Protein AF-A0A6C2UJB1-F1 (afdb_monomer_lite)

Foldseek 3Di:
DDDDDDPDPALVVVVVVCPPDAEEAEDQPDPSVVVNLPPPVNVVVVVRYDYHYDPVNVVVPPDDDPPPDDDPDDD

Structure (mmCIF, N/CA/C/O backbone):
data_AF-A0A6C2UJB1-F1
#
_entry.id   AF-A0A6C2UJB1-F1
#
loop_
_atom_site.group_PDB
_atom_site.id
_atom_site.type_symbol
_atom_site.label_atom_id
_atom_site.label_alt_id
_atom_site.label_comp_id
_atom_site.label_asym_id
_atom_site.label_entity_id
_atom_site.label_seq_id
_atom_site.pdbx_PDB_ins_code
_atom_site.Cartn_x
_atom_site.Cartn_y
_atom_site.Cartn_z
_atom_site.occupancy
_atom_site.B_iso_or_equiv
_atom_site.auth_seq_id
_atom_site.auth_comp_id
_atom_site.auth_asym_id
_atom_site.auth_atom_id
_atom_site.pdbx_PDB_model_num
ATOM 1 N N . MET A 1 1 ? -14.277 3.926 -14.977 1.00 53.16 1 MET A N 1
ATOM 2 C CA . MET A 1 1 ? -12.922 4.347 -14.567 1.00 53.16 1 MET A CA 1
ATOM 3 C C . MET A 1 1 ? -13.101 5.446 -13.540 1.00 53.16 1 MET A C 1
ATOM 5 O O . MET A 1 1 ? -13.530 6.528 -13.911 1.00 53.16 1 MET A O 1
ATOM 9 N N . LEU A 1 2 ? -12.907 5.113 -12.265 1.00 74.38 2 LEU A N 1
ATOM 10 C CA . LEU A 1 2 ? -12.938 6.069 -11.161 1.00 74.38 2 LEU A CA 1
ATOM 11 C C . LEU A 1 2 ? -11.491 6.485 -10.886 1.00 74.38 2 LEU A C 1
ATOM 13 O O . LEU A 1 2 ? -10.616 5.624 -10.817 1.00 74.38 2 LEU A O 1
ATOM 17 N N . PHE A 1 3 ? -11.240 7.787 -10.805 1.00 81.44 3 PHE A N 1
ATOM 18 C CA . PHE A 1 3 ? -9.929 8.343 -10.492 1.00 81.44 3 PHE A CA 1
ATOM 19 C C . PHE A 1 3 ? -10.095 9.308 -9.327 1.00 81.44 3 PHE A C 1
ATOM 21 O O . PHE A 1 3 ? -10.715 10.359 -9.472 1.00 81.44 3 PHE A O 1
ATOM 28 N N . GLU A 1 4 ? -9.560 8.920 -8.177 1.00 88.06 4 GLU A N 1
ATOM 29 C CA . GLU A 1 4 ? -9.480 9.759 -6.989 1.00 88.06 4 GLU A CA 1
ATOM 30 C C . GLU A 1 4 ? -8.047 10.279 -6.860 1.00 88.06 4 GLU A C 1
ATOM 32 O O . GLU A 1 4 ? -7.082 9.529 -7.031 1.00 88.06 4 GL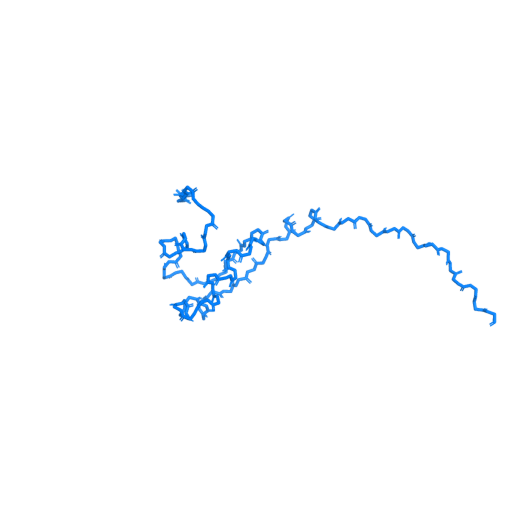U A O 1
ATOM 37 N N . TRP A 1 5 ? -7.904 11.579 -6.608 1.00 91.69 5 TRP A N 1
ATOM 38 C CA . TRP A 1 5 ? -6.613 12.257 -6.561 1.00 91.69 5 TRP A CA 1
ATOM 39 C C . TRP A 1 5 ? -6.381 12.906 -5.204 1.00 91.69 5 TRP A C 1
ATOM 41 O O . TRP A 1 5 ? -7.280 13.517 -4.632 1.00 91.69 5 TRP A O 1
ATOM 51 N N . HIS A 1 6 ? -5.133 12.836 -4.747 1.00 91.19 6 HIS A N 1
ATOM 52 C CA . HIS A 1 6 ? -4.659 13.458 -3.519 1.00 91.19 6 HIS A CA 1
ATOM 53 C C . HIS A 1 6 ? -3.404 14.288 -3.814 1.00 91.19 6 HIS A C 1
ATOM 55 O O . HIS A 1 6 ? -2.534 13.862 -4.575 1.00 91.19 6 HIS A O 1
ATOM 61 N N . ALA A 1 7 ? -3.262 15.450 -3.167 1.00 94.50 7 ALA A N 1
ATOM 62 C CA . ALA A 1 7 ? -2.067 16.301 -3.280 1.00 94.50 7 ALA A CA 1
ATOM 63 C C . ALA A 1 7 ? -0.822 15.713 -2.580 1.00 94.50 7 ALA A C 1
ATOM 65 O O . ALA A 1 7 ? 0.273 16.267 -2.667 1.00 94.50 7 ALA A O 1
ATOM 66 N N . SER A 1 8 ? -0.994 14.596 -1.874 1.00 92.88 8 SER A N 1
ATOM 67 C CA . SER A 1 8 ? 0.031 13.888 -1.117 1.00 92.88 8 SER A CA 1
ATOM 68 C C . SER A 1 8 ? 0.151 12.441 -1.595 1.00 92.88 8 SER A C 1
ATOM 70 O O . SER A 1 8 ? -0.741 11.900 -2.242 1.00 92.88 8 SER A O 1
ATOM 72 N N . ARG A 1 9 ? 1.276 11.810 -1.251 1.00 91.69 9 ARG A N 1
ATOM 73 C CA . ARG A 1 9 ? 1.514 10.367 -1.420 1.00 91.69 9 ARG A CA 1
ATOM 74 C C . ARG A 1 9 ? 1.582 9.639 -0.073 1.00 91.69 9 ARG A C 1
ATOM 76 O O . ARG A 1 9 ? 2.149 8.558 0.021 1.00 91.69 9 ARG A O 1
ATOM 83 N N . ALA A 1 10 ? 1.092 10.257 0.995 1.00 94.81 10 ALA A N 1
ATOM 84 C CA . ALA A 1 10 ? 1.099 9.646 2.317 1.00 94.81 10 ALA A CA 1
ATOM 85 C C . ALA A 1 10 ? 0.195 8.404 2.365 1.00 94.81 10 ALA A C 1
ATOM 87 O O . ALA A 1 10 ? -0.790 8.313 1.637 1.00 94.81 10 ALA A O 1
ATOM 88 N N . ALA A 1 11 ? 0.507 7.477 3.273 1.00 95.44 11 ALA A N 1
ATOM 89 C CA . ALA A 1 11 ? -0.314 6.291 3.525 1.00 95.44 11 ALA A CA 1
ATOM 90 C C . ALA A 1 11 ? -1.768 6.646 3.895 1.00 95.44 11 ALA A C 1
ATOM 92 O 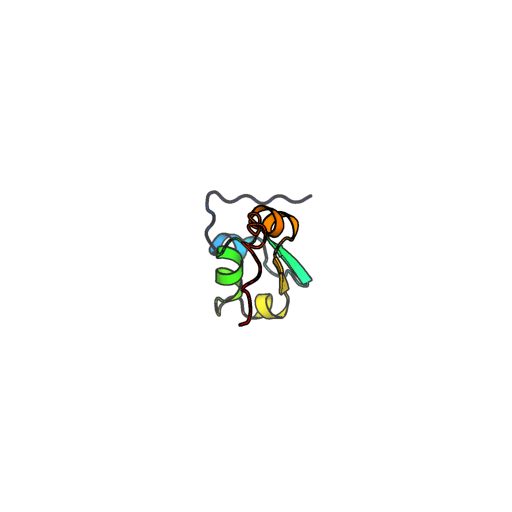O . ALA A 1 11 ? -2.688 5.956 3.485 1.00 95.44 11 ALA A O 1
ATOM 93 N N . THR A 1 12 ? -1.986 7.768 4.585 1.00 95.06 12 THR A N 1
ATOM 94 C CA . THR A 1 12 ? -3.317 8.249 4.997 1.00 95.06 12 THR A CA 1
ATOM 95 C C . THR A 1 12 ? -4.245 8.591 3.829 1.00 95.06 12 THR A C 1
ATOM 97 O O . THR A 1 12 ? -5.448 8.698 4.014 1.00 95.06 12 THR A O 1
ATOM 100 N N . CYS A 1 13 ? -3.723 8.776 2.611 1.00 94.69 13 CYS A N 1
ATOM 101 C CA . CYS A 1 13 ? -4.568 8.981 1.431 1.00 94.69 13 CYS A CA 1
ATOM 102 C C . CYS A 1 13 ? -5.411 7.740 1.094 1.00 94.69 13 CYS A C 1
ATOM 104 O O . CYS A 1 13 ? -6.403 7.853 0.382 1.00 94.69 13 CYS A O 1
ATOM 106 N N . PHE A 1 14 ? -5.025 6.560 1.586 1.00 93.81 14 PHE A N 1
ATOM 107 C CA . PHE A 1 14 ? -5.756 5.323 1.329 1.00 93.81 14 PHE A CA 1
ATOM 108 C C . PHE A 1 14 ? -6.968 5.132 2.250 1.00 93.81 14 PHE A C 1
ATOM 110 O O . PHE A 1 14 ? -7.854 4.362 1.890 1.00 93.81 14 PHE A O 1
ATOM 117 N N . ASP A 1 15 ? -7.063 5.889 3.351 1.00 94.06 15 ASP A N 1
ATOM 118 C CA . ASP A 1 15 ? -8.190 5.837 4.297 1.00 94.06 15 ASP A CA 1
ATOM 119 C C . ASP A 1 15 ? -9.529 6.176 3.624 1.00 94.06 15 ASP A C 1
ATOM 121 O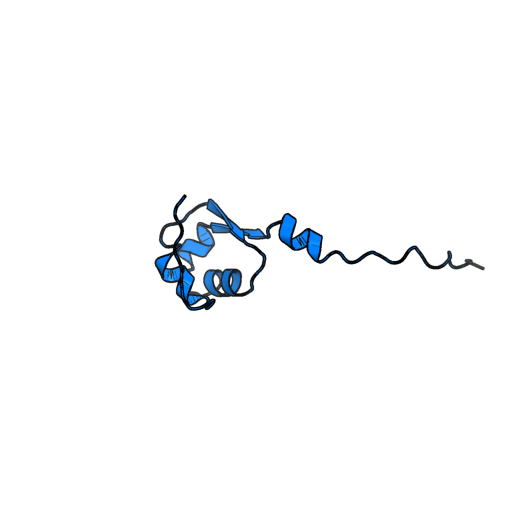 O . ASP A 1 15 ? -10.562 5.617 3.97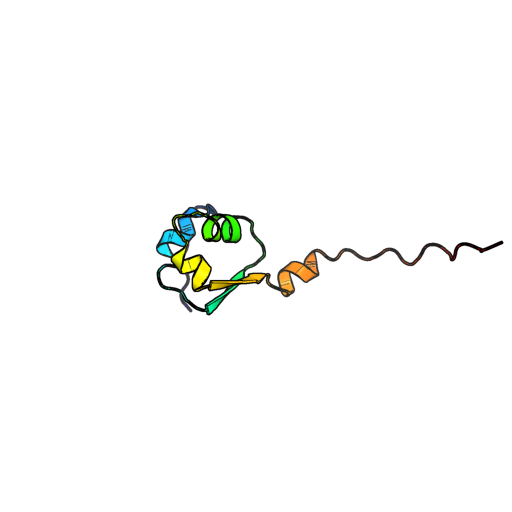9 1.00 94.06 15 ASP A O 1
ATOM 125 N N . SER A 1 16 ? -9.521 7.081 2.637 1.00 91.75 16 SER A N 1
ATOM 126 C CA . SER A 1 16 ? -10.714 7.423 1.849 1.00 91.75 16 SER A CA 1
ATOM 127 C C . SER A 1 16 ? -10.881 6.569 0.594 1.00 91.75 16 SER A C 1
ATOM 129 O O . SER A 1 16 ? -12.000 6.403 0.121 1.00 91.75 16 SER A O 1
ATOM 131 N N . MET A 1 17 ? -9.780 6.040 0.055 1.00 91.88 17 MET A N 1
ATOM 132 C CA . MET A 1 17 ? -9.752 5.397 -1.261 1.00 91.88 17 MET A CA 1
ATOM 133 C C . MET A 1 17 ? -10.067 3.896 -1.214 1.00 91.88 17 MET A C 1
ATOM 135 O O . MET A 1 17 ? -10.650 3.366 -2.158 1.00 91.88 17 MET A O 1
ATOM 139 N N . LEU A 1 18 ? -9.641 3.197 -0.156 1.00 92.88 18 LEU A N 1
ATOM 140 C CA . LEU A 1 18 ? -9.784 1.743 -0.020 1.00 92.88 18 LEU A CA 1
ATOM 141 C C . LEU A 1 18 ? -10.755 1.242 1.075 1.00 92.88 18 LEU A C 1
ATOM 143 O O . LEU A 1 18 ? -10.707 0.035 1.337 1.00 92.88 18 LEU A O 1
ATOM 147 N N . PRO A 1 19 ? -11.628 2.059 1.711 1.00 88.31 19 PRO A N 1
ATOM 148 C CA . PRO A 1 19 ? -12.563 1.515 2.688 1.00 88.31 19 PRO A CA 1
ATOM 149 C C . PRO A 1 19 ? -13.468 0.475 2.016 1.00 88.31 19 PRO A C 1
ATOM 151 O O . PRO A 1 19 ? -13.867 0.628 0.860 1.00 88.31 19 PRO A O 1
ATOM 154 N N . ASP A 1 20 ? -13.736 -0.613 2.739 1.00 91.31 20 ASP A N 1
ATOM 155 C CA . ASP A 1 20 ? -14.582 -1.739 2.318 1.00 91.31 20 ASP A CA 1
ATOM 156 C C . ASP A 1 20 ? -14.108 -2.517 1.073 1.00 91.31 20 ASP A C 1
ATOM 158 O O . ASP A 1 20 ? -14.799 -3.423 0.595 1.00 91.31 20 ASP A O 1
ATOM 162 N N . TYR A 1 21 ? -12.922 -2.217 0.531 1.00 94.50 21 TYR A N 1
ATOM 163 C CA . TYR A 1 21 ? -12.378 -2.977 -0.589 1.00 94.50 21 TYR A CA 1
ATOM 164 C C . TYR A 1 21 ? -11.890 -4.360 -0.132 1.00 94.50 21 TYR A C 1
ATOM 166 O O . TYR A 1 21 ? -11.038 -4.485 0.745 1.00 94.50 21 TYR A O 1
ATOM 174 N N . ALA A 1 22 ? -12.371 -5.409 -0.802 1.00 96.75 22 ALA A N 1
ATOM 175 C CA . ALA A 1 22 ? -11.929 -6.786 -0.608 1.00 96.75 22 ALA A CA 1
ATOM 176 C C . ALA A 1 22 ? -11.512 -7.404 -1.947 1.00 96.75 22 ALA A C 1
ATOM 178 O O . ALA A 1 22 ? -12.242 -7.321 -2.938 1.00 96.75 22 ALA A O 1
ATOM 179 N N . GLY A 1 23 ? -10.344 -8.048 -1.984 1.00 96.69 23 GLY A N 1
ATOM 180 C CA . GLY A 1 23 ? -9.826 -8.701 -3.187 1.00 96.69 23 GLY A CA 1
ATOM 181 C C . GLY A 1 23 ? -8.372 -8.365 -3.512 1.00 96.69 23 GLY A C 1
ATOM 182 O O . GLY A 1 23 ? -7.556 -8.109 -2.630 1.00 96.69 23 GLY A O 1
ATOM 183 N N . LEU A 1 24 ? -8.024 -8.432 -4.800 1.00 97.00 24 LEU A N 1
ATOM 184 C CA . LEU A 1 24 ? -6.650 -8.282 -5.284 1.00 97.00 24 LEU A CA 1
ATOM 185 C C . LEU A 1 24 ? -6.293 -6.810 -5.535 1.00 97.00 24 LEU A C 1
ATOM 187 O O . LEU A 1 24 ? -6.641 -6.246 -6.574 1.00 97.00 24 LEU A O 1
ATOM 191 N N . LEU A 1 25 ? -5.495 -6.224 -4.644 1.00 96.06 25 LEU A N 1
ATOM 192 C CA . LEU A 1 25 ? -4.936 -4.886 -4.822 1.00 96.06 25 LEU A CA 1
ATOM 193 C C . LEU A 1 25 ? -3.559 -4.973 -5.492 1.00 96.06 25 LEU A C 1
ATOM 195 O O . LEU A 1 25 ? -2.572 -5.320 -4.845 1.00 96.06 25 LEU A O 1
ATOM 199 N N . GLN A 1 26 ? -3.465 -4.632 -6.781 1.00 96.25 26 GLN A N 1
ATOM 200 C CA . GLN A 1 26 ? -2.183 -4.571 -7.491 1.00 96.25 26 GLN A CA 1
ATOM 201 C C . GLN A 1 26 ? -1.597 -3.150 -7.469 1.00 96.25 26 GLN A C 1
ATOM 203 O O . GLN A 1 26 ? -2.204 -2.234 -8.020 1.00 96.25 26 GLN A O 1
ATOM 208 N N . THR A 1 27 ? -0.392 -2.963 -6.919 1.00 95.31 27 THR A N 1
ATOM 209 C CA . THR A 1 27 ? 0.248 -1.635 -6.805 1.00 95.31 27 THR A CA 1
ATOM 210 C C . THR A 1 27 ? 1.631 -1.578 -7.450 1.00 95.31 27 THR A C 1
ATOM 212 O O . THR A 1 27 ? 2.249 -2.594 -7.751 1.00 95.31 27 THR A O 1
ATOM 215 N N . ASP A 1 28 ? 2.147 -0.378 -7.700 1.00 93.31 28 ASP A N 1
ATOM 216 C CA . ASP A 1 28 ? 3.442 -0.140 -8.357 1.00 93.31 28 ASP A CA 1
ATOM 217 C C . ASP A 1 28 ? 4.679 -0.439 -7.482 1.00 93.31 28 ASP A C 1
ATOM 219 O O . ASP A 1 28 ? 5.813 -0.263 -7.932 1.00 93.31 28 ASP A O 1
ATOM 223 N N . GLY A 1 29 ? 4.476 -0.917 -6.252 1.00 90.06 29 GLY A N 1
ATOM 224 C CA . GLY A 1 29 ? 5.546 -1.194 -5.293 1.00 90.06 29 GLY A CA 1
ATOM 225 C C . GLY A 1 29 ? 5.965 0.013 -4.451 1.00 90.06 29 GLY A C 1
ATOM 226 O O . GLY A 1 29 ? 7.021 -0.028 -3.819 1.00 90.06 29 GLY A O 1
ATOM 227 N N . TYR A 1 30 ? 5.176 1.089 -4.422 1.00 93.56 30 TYR A N 1
ATOM 228 C CA . TYR A 1 30 ? 5.422 2.204 -3.512 1.00 93.56 30 TYR A CA 1
ATOM 229 C C . TYR A 1 30 ? 5.216 1.811 -2.035 1.00 93.56 30 TYR A C 1
ATOM 231 O O . TYR A 1 30 ? 4.269 1.112 -1.681 1.00 93.56 30 TYR A O 1
ATOM 239 N N . GLY A 1 31 ? 6.104 2.271 -1.148 1.00 95.12 31 GLY A N 1
ATOM 240 C CA . GLY A 1 31 ? 6.142 1.833 0.254 1.00 95.12 31 GLY A CA 1
ATOM 241 C C . GLY A 1 31 ? 4.943 2.259 1.109 1.00 95.12 31 GLY A C 1
ATOM 242 O O . GLY A 1 31 ? 4.705 1.657 2.152 1.00 95.12 31 GLY A O 1
ATOM 243 N N . ALA A 1 32 ? 4.161 3.252 0.676 1.00 96.19 32 ALA A N 1
ATOM 244 C CA . ALA A 1 32 ? 2.988 3.694 1.426 1.00 96.19 32 ALA A CA 1
ATOM 245 C C . ALA A 1 32 ? 1.875 2.631 1.470 1.00 96.19 32 ALA A C 1
ATOM 247 O O . ALA A 1 32 ? 1.180 2.548 2.475 1.00 96.19 32 ALA A O 1
ATOM 248 N N . TYR A 1 33 ? 1.741 1.786 0.437 1.00 95.75 33 TYR A N 1
ATOM 249 C CA . TYR A 1 33 ? 0.731 0.719 0.408 1.00 95.75 33 TYR A CA 1
ATOM 250 C C . TYR A 1 33 ? 0.933 -0.319 1.526 1.00 95.75 33 TYR A C 1
ATOM 252 O O . TYR A 1 33 ? 0.016 -0.516 2.321 1.00 95.75 33 TYR A O 1
ATOM 260 N N . PRO A 1 34 ? 2.115 -0.962 1.664 1.00 95.94 34 PRO A N 1
ATOM 261 C CA . PRO A 1 34 ? 2.344 -1.871 2.779 1.00 95.94 34 PRO A CA 1
ATOM 262 C C . PRO A 1 34 ? 2.409 -1.141 4.123 1.00 95.94 34 PRO A C 1
ATOM 264 O O . PRO A 1 34 ? 2.094 -1.757 5.132 1.00 95.94 34 PRO A O 1
ATOM 267 N N . ALA A 1 35 ? 2.809 0.135 4.181 1.00 96.75 35 ALA A N 1
ATOM 268 C CA . ALA A 1 35 ? 2.763 0.894 5.433 1.00 96.75 35 ALA A CA 1
ATOM 269 C C . ALA A 1 35 ? 1.321 1.061 5.936 1.00 96.75 35 ALA A C 1
ATOM 271 O O . ALA A 1 35 ? 1.065 0.821 7.110 1.00 96.75 35 ALA A O 1
ATOM 272 N N . TRP A 1 36 ? 0.392 1.396 5.035 1.00 96.81 36 TRP A N 1
ATOM 273 C CA . TRP A 1 36 ? -1.034 1.508 5.332 1.00 96.81 36 TRP A CA 1
ATOM 274 C C . TRP A 1 36 ? -1.640 0.160 5.737 1.00 96.81 36 TRP A C 1
ATOM 276 O O . TRP A 1 36 ? -2.134 0.027 6.850 1.00 96.81 36 TRP A O 1
ATOM 286 N N . LEU A 1 37 ? -1.476 -0.882 4.911 1.00 96.25 37 LEU A N 1
ATOM 287 C CA . LEU A 1 37 ? -2.003 -2.225 5.204 1.00 96.25 37 LEU A CA 1
ATOM 288 C C . LEU A 1 37 ? -1.450 -2.838 6.500 1.00 96.25 37 LEU A C 1
ATOM 290 O O . LEU A 1 37 ? -2.062 -3.740 7.058 1.00 96.25 37 LEU A O 1
ATOM 294 N N . ASN A 1 38 ? -0.262 -2.431 6.958 1.00 96.00 38 ASN A N 1
ATOM 295 C CA . ASN A 1 38 ? 0.340 -2.960 8.184 1.00 96.00 38 ASN A CA 1
ATOM 296 C C . ASN A 1 38 ? 0.060 -2.116 9.434 1.00 96.00 38 ASN A C 1
ATOM 298 O O . ASN A 1 38 ? 0.442 -2.549 10.525 1.00 96.00 38 ASN A O 1
ATOM 302 N N . ASP A 1 39 ? -0.588 -0.955 9.311 1.00 96.56 39 ASP A N 1
ATOM 303 C CA . ASP A 1 39 ? -1.093 -0.234 10.478 1.00 96.56 39 ASP A CA 1
ATOM 304 C C . ASP A 1 39 ? -2.193 -1.074 11.147 1.00 96.56 39 ASP A C 1
ATOM 306 O O . ASP A 1 39 ? -3.029 -1.697 10.492 1.00 96.56 39 ASP A O 1
ATOM 310 N N . LYS A 1 40 ? -2.199 -1.098 12.482 1.00 96.38 40 LYS A N 1
ATOM 311 C CA . LYS A 1 40 ? -3.192 -1.837 13.272 1.00 96.38 40 LYS A CA 1
ATOM 312 C C . LYS A 1 40 ? -4.618 -1.346 13.030 1.00 96.38 40 LYS A C 1
ATOM 314 O O . LYS A 1 40 ? -5.547 -2.112 13.260 1.00 96.38 40 LYS A O 1
ATOM 319 N N . LYS A 1 41 ? -4.786 -0.091 12.603 1.00 96.06 41 LYS A N 1
ATOM 320 C CA . LYS A 1 41 ? -6.091 0.483 12.256 1.00 96.06 41 LYS A CA 1
ATOM 321 C C . LYS A 1 41 ? -6.732 -0.190 11.044 1.00 96.06 41 LYS A C 1
ATOM 323 O O . LYS A 1 41 ? -7.951 -0.207 10.986 1.00 96.06 41 LYS A O 1
ATOM 328 N N . HIS A 1 42 ? -5.927 -0.774 10.152 1.00 95.62 42 HIS A N 1
ATOM 329 C CA . HIS A 1 42 ? -6.389 -1.384 8.902 1.00 95.62 42 HIS A CA 1
ATOM 330 C C . HIS A 1 42 ? -6.347 -2.915 8.942 1.00 95.62 42 HIS A C 1
ATOM 332 O O . HIS A 1 42 ? -6.035 -3.585 7.955 1.00 95.62 42 HIS A O 1
ATOM 338 N N . ALA A 1 43 ? -6.567 -3.499 10.125 1.00 96.00 43 ALA A N 1
ATOM 339 C CA . ALA A 1 43 ? -6.487 -4.944 10.316 1.00 96.00 43 ALA A CA 1
ATOM 340 C C . ALA A 1 43 ? -7.564 -5.706 9.522 1.00 96.00 43 ALA A C 1
ATOM 342 O O . ALA A 1 43 ? -7.306 -6.826 9.077 1.00 96.00 43 ALA A O 1
ATOM 343 N N . GLU A 1 44 ? -8.740 -5.106 9.334 1.00 96.25 44 GLU A N 1
ATOM 344 C CA . GLU A 1 44 ? -9.843 -5.702 8.576 1.00 96.25 44 GLU A CA 1
ATOM 345 C C . GLU A 1 44 ? -9.530 -5.701 7.076 1.00 96.25 44 GLU A C 1
ATOM 347 O O . GLU A 1 44 ? -9.591 -6.739 6.418 1.00 96.25 44 GLU A O 1
ATOM 352 N N . GLU A 1 45 ? -9.064 -4.570 6.554 1.00 96.50 45 GLU A N 1
ATOM 353 C CA . GLU A 1 45 ? -8.640 -4.400 5.167 1.00 96.50 45 GLU A CA 1
ATOM 354 C C . GLU A 1 45 ? -7.440 -5.297 4.864 1.00 96.50 45 GLU A C 1
ATOM 356 O O . GLU A 1 45 ? -7.398 -5.955 3.828 1.00 96.50 45 GLU A O 1
ATOM 361 N N . LYS A 1 46 ? -6.492 -5.424 5.799 1.00 96.31 46 LYS A N 1
ATOM 362 C CA . LYS A 1 46 ? -5.372 -6.365 5.676 1.00 96.31 46 LYS A CA 1
ATOM 363 C C . LYS A 1 46 ? -5.835 -7.815 5.530 1.00 96.31 46 LYS A C 1
ATOM 365 O O . LYS A 1 46 ? -5.187 -8.584 4.823 1.00 96.31 46 LYS A O 1
ATOM 370 N N . ALA A 1 47 ? -6.915 -8.204 6.205 1.00 97.12 47 ALA A N 1
ATOM 371 C CA . ALA A 1 47 ? -7.478 -9.545 6.085 1.00 97.12 47 ALA A CA 1
ATOM 372 C C . ALA A 1 47 ? -8.263 -9.730 4.774 1.00 97.12 47 ALA A C 1
ATOM 374 O O . ALA A 1 47 ? -8.268 -10.825 4.211 1.00 97.12 47 ALA A O 1
ATOM 375 N N . ALA A 1 48 ? -8.902 -8.668 4.279 1.00 97.62 48 ALA A N 1
ATOM 376 C CA . ALA A 1 48 ? -9.718 -8.684 3.067 1.00 97.62 48 ALA A CA 1
ATOM 377 C C . ALA A 1 48 ? -8.908 -8.525 1.765 1.00 97.62 48 ALA A C 1
ATOM 379 O O . ALA A 1 48 ? -9.363 -8.936 0.692 1.00 97.62 48 ALA A O 1
ATOM 380 N N . ILE A 1 49 ? -7.719 -7.922 1.838 1.00 97.81 49 ILE A N 1
ATOM 381 C CA . ILE A 1 49 ? -6.917 -7.538 0.676 1.00 97.81 49 ILE A CA 1
ATOM 382 C C . ILE A 1 49 ? -5.747 -8.497 0.464 1.00 97.81 49 ILE A C 1
ATOM 384 O O . ILE A 1 49 ? -4.851 -8.646 1.293 1.00 97.81 49 ILE A O 1
ATOM 388 N N . ILE A 1 50 ? -5.686 -9.061 -0.739 1.00 97.69 50 ILE A N 1
ATOM 389 C CA . ILE A 1 50 ? -4.493 -9.715 -1.270 1.00 97.69 50 ILE A CA 1
ATOM 390 C C . ILE A 1 50 ? -3.676 -8.640 -1.987 1.00 97.69 50 ILE A C 1
ATOM 392 O O . ILE A 1 50 ? -4.032 -8.189 -3.076 1.00 97.69 50 ILE A O 1
ATOM 396 N N . HIS A 1 51 ? -2.576 -8.203 -1.375 1.00 96.81 51 HIS A N 1
ATOM 397 C CA . HIS A 1 51 ? -1.709 -7.173 -1.951 1.00 96.81 51 HIS A CA 1
ATOM 398 C C . HIS A 1 51 ? -0.679 -7.785 -2.908 1.00 96.81 51 HIS A C 1
ATOM 400 O O . HIS A 1 51 ? 0.123 -8.633 -2.517 1.00 96.81 51 HIS A O 1
ATOM 406 N N . ALA A 1 52 ? -0.685 -7.341 -4.165 1.00 96.94 52 ALA A N 1
ATOM 407 C CA . ALA A 1 52 ? 0.234 -7.790 -5.205 1.00 96.94 52 ALA A CA 1
ATOM 408 C C . ALA A 1 52 ? 1.065 -6.629 -5.765 1.00 96.94 52 ALA A C 1
ATOM 410 O O . ALA A 1 52 ? 0.570 -5.533 -6.022 1.00 96.94 52 ALA A O 1
ATOM 411 N N . ALA A 1 53 ? 2.346 -6.883 -6.026 1.00 93.94 53 ALA A N 1
ATOM 412 C CA . ALA A 1 53 ? 3.192 -5.938 -6.742 1.00 93.94 53 ALA A CA 1
ATOM 413 C C . ALA A 1 53 ? 2.982 -6.054 -8.261 1.00 93.94 53 ALA A C 1
ATOM 415 O O . ALA A 1 53 ? 2.841 -7.143 -8.816 1.00 93.94 53 ALA A O 1
ATOM 416 N N . CYS A 1 54 ? 3.015 -4.924 -8.960 1.00 94.94 54 CYS A N 1
ATOM 417 C CA . CYS A 1 54 ? 2.846 -4.861 -10.402 1.00 94.94 54 CYS A CA 1
ATOM 418 C C . CYS A 1 54 ? 4.092 -5.385 -11.131 1.00 94.94 54 CYS A C 1
ATOM 420 O O . CYS A 1 54 ? 5.175 -4.794 -11.062 1.00 94.94 54 CYS A O 1
ATOM 422 N N . TRP A 1 55 ? 3.922 -6.445 -11.924 1.00 92.44 55 TRP A N 1
ATOM 423 C CA . TRP A 1 55 ? 5.013 -7.062 -12.685 1.00 92.44 55 TRP A CA 1
ATOM 424 C C . TRP A 1 55 ? 5.671 -6.111 -13.695 1.00 92.44 55 TRP A C 1
ATOM 426 O O . TRP A 1 55 ? 6.891 -6.119 -13.868 1.00 92.44 55 TRP A O 1
ATOM 436 N N . ALA A 1 56 ? 4.884 -5.240 -14.335 1.00 92.12 56 ALA A N 1
ATOM 437 C CA . ALA A 1 56 ? 5.413 -4.248 -15.268 1.00 92.12 56 ALA A CA 1
ATOM 438 C C . ALA A 1 56 ? 6.372 -3.257 -14.582 1.00 92.12 56 ALA A C 1
ATOM 440 O O . ALA A 1 56 ? 7.388 -2.889 -15.171 1.00 92.12 56 ALA A O 1
ATOM 441 N N . HIS A 1 57 ? 6.087 -2.864 -13.333 1.00 91.00 57 HIS A N 1
ATOM 442 C CA . HIS A 1 57 ? 6.972 -2.008 -12.539 1.00 91.00 57 HIS A CA 1
ATOM 443 C C . HIS A 1 57 ? 8.206 -2.767 -12.040 1.00 91.00 57 HIS A C 1
ATOM 445 O O . HIS A 1 57 ? 9.315 -2.238 -12.129 1.00 91.00 57 HIS A O 1
ATOM 451 N N . ALA A 1 58 ? 8.043 -4.023 -11.609 1.00 88.12 58 ALA A N 1
ATOM 452 C CA . ALA A 1 58 ? 9.155 -4.873 -11.186 1.00 88.12 58 ALA A CA 1
ATOM 453 C C . ALA A 1 58 ? 10.185 -5.077 -12.313 1.00 88.12 58 ALA A C 1
ATOM 455 O O . ALA A 1 58 ? 11.380 -4.860 -12.107 1.00 88.12 58 ALA A O 1
ATOM 456 N N . ARG A 1 59 ? 9.727 -5.392 -13.536 1.00 88.44 59 ARG A N 1
ATOM 457 C CA . ARG A 1 59 ? 10.587 -5.633 -14.711 1.00 88.44 59 ARG A CA 1
ATOM 458 C C . ARG A 1 59 ? 11.513 -4.472 -15.072 1.00 88.44 59 ARG A C 1
ATOM 460 O O . ARG A 1 59 ? 12.615 -4.719 -15.544 1.00 88.44 59 ARG A O 1
ATOM 467 N N . ARG A 1 60 ? 11.116 -3.220 -14.816 1.00 83.25 60 ARG A N 1
ATOM 468 C CA . ARG A 1 60 ? 11.949 -2.034 -15.109 1.00 83.25 60 ARG A CA 1
ATOM 469 C C . ARG A 1 60 ? 13.218 -1.962 -14.256 1.00 83.25 60 ARG A C 1
ATOM 471 O O . ARG A 1 60 ? 14.169 -1.300 -14.657 1.00 83.25 60 ARG A O 1
ATOM 478 N N . LYS A 1 61 ? 13.231 -2.599 -13.078 1.00 69.06 61 LYS A N 1
ATOM 479 C CA . LYS A 1 61 ? 14.375 -2.581 -12.151 1.00 69.06 61 LYS A CA 1
ATOM 480 C C . LYS A 1 61 ? 15.302 -3.788 -12.277 1.00 69.06 61 LYS A C 1
ATOM 482 O O . LYS A 1 61 ? 16.357 -3.785 -11.647 1.00 69.06 61 LYS A O 1
ATOM 487 N N . PHE A 1 62 ? 14.964 -4.779 -13.103 1.00 68.69 62 PHE A N 1
ATOM 488 C CA . PHE A 1 62 ? 15.910 -5.827 -13.480 1.00 68.69 62 PHE A CA 1
ATOM 489 C C . PHE A 1 62 ? 16.953 -5.221 -14.425 1.00 68.69 62 PHE A C 1
ATOM 491 O O . PHE A 1 62 ? 16.794 -5.231 -15.643 1.00 68.69 62 PHE A O 1
ATOM 498 N N . LYS A 1 63 ? 18.005 -4.627 -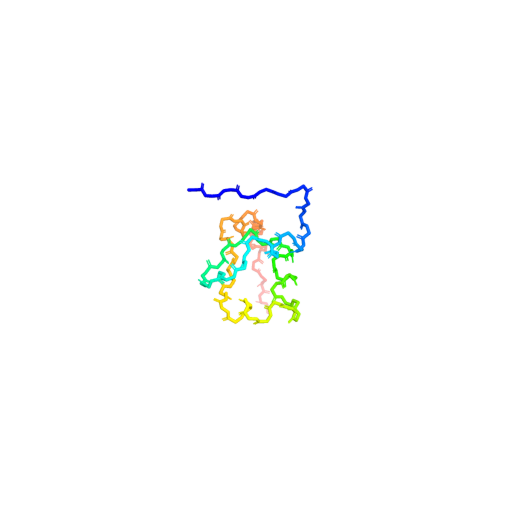13.854 1.00 65.75 63 LYS A N 1
ATOM 499 C CA . LYS A 1 63 ? 19.222 -4.310 -14.604 1.00 65.75 63 LYS A CA 1
ATOM 500 C C . LYS A 1 63 ? 19.931 -5.613 -14.964 1.00 65.75 63 LYS A C 1
ATOM 502 O O . LYS A 1 63 ? 19.950 -6.548 -14.167 1.00 65.75 63 LYS A O 1
ATOM 507 N N . GLU A 1 64 ? 20.482 -5.632 -16.172 1.00 61.22 64 GLU A N 1
ATOM 508 C CA . GLU A 1 64 ? 21.173 -6.758 -16.793 1.00 61.22 64 GLU A CA 1
ATOM 509 C C . GLU A 1 64 ? 22.136 -7.457 -15.829 1.00 61.22 64 GLU A C 1
ATOM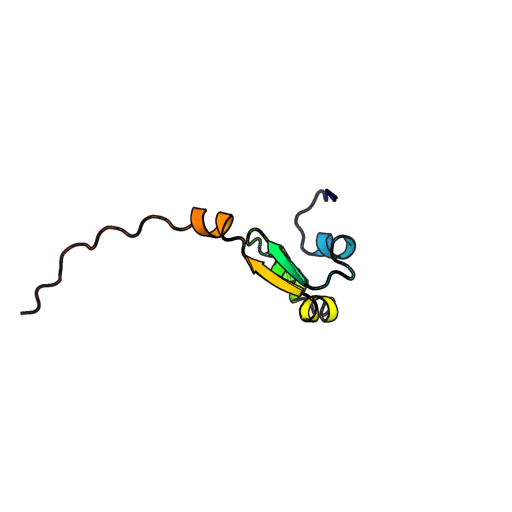 511 O O . GLU A 1 64 ? 23.026 -6.837 -15.243 1.00 61.22 64 GLU A O 1
ATOM 516 N N . VAL A 1 65 ? 21.962 -8.772 -15.695 1.00 62.22 65 VAL A N 1
ATOM 517 C CA . VAL A 1 65 ? 22.990 -9.652 -15.142 1.00 62.22 65 VAL A CA 1
ATOM 518 C C . VAL A 1 65 ? 24.207 -9.534 -16.065 1.00 62.22 65 VAL A C 1
ATOM 520 O O . VAL A 1 65 ? 24.062 -9.793 -17.262 1.00 62.22 65 VAL A O 1
ATOM 523 N N . PRO A 1 66 ? 25.394 -9.148 -15.566 1.00 62.56 66 PRO A N 1
ATOM 524 C CA . PRO A 1 66 ? 26.596 -9.176 -16.384 1.00 62.56 66 PRO A CA 1
ATOM 525 C C . PRO A 1 66 ? 26.804 -10.600 -16.921 1.00 62.56 66 PRO A C 1
ATOM 527 O O . PRO A 1 66 ? 26.626 -11.555 -16.157 1.00 62.56 66 PRO A O 1
ATOM 530 N N . PRO A 1 67 ? 27.179 -10.784 -18.199 1.00 63.88 67 PRO A N 1
ATOM 531 C CA . PRO A 1 67 ? 27.513 -12.108 -18.711 1.00 63.88 67 PRO A CA 1
ATOM 532 C C . PRO A 1 67 ? 28.580 -12.748 -17.816 1.00 63.88 67 PRO A C 1
ATOM 534 O O . PRO A 1 67 ? 29.499 -12.066 -17.356 1.00 63.88 67 PRO A O 1
ATOM 537 N N . ALA A 1 68 ? 28.438 -14.049 -17.545 1.00 66.12 68 ALA A N 1
ATOM 538 C CA . ALA A 1 68 ? 29.314 -14.789 -16.644 1.00 66.12 68 ALA A CA 1
ATOM 539 C C . ALA A 1 68 ? 30.794 -14.532 -16.984 1.00 66.12 68 ALA A C 1
ATOM 541 O O . ALA A 1 68 ? 31.291 -14.931 -18.040 1.00 66.12 68 ALA A O 1
ATOM 542 N N . THR A 1 69 ? 31.518 -13.860 -16.090 1.00 64.25 69 THR A N 1
ATOM 543 C CA . THR A 1 69 ? 32.948 -13.606 -16.253 1.00 64.25 69 THR A CA 1
ATOM 544 C C . THR A 1 69 ? 33.731 -14.883 -15.958 1.00 64.25 69 THR A C 1
ATOM 546 O O . THR A 1 69 ? 34.133 -15.125 -14.830 1.00 64.25 69 THR A O 1
ATOM 549 N N . ARG A 1 70 ? 33.946 -15.667 -17.026 1.00 60.22 70 ARG A N 1
ATOM 550 C CA . ARG A 1 70 ? 34.863 -16.814 -17.210 1.00 60.22 70 ARG A CA 1
ATOM 551 C C . ARG A 1 70 ? 34.708 -17.974 -16.190 1.00 60.22 70 ARG A C 1
ATOM 553 O O . ARG A 1 70 ? 34.810 -17.759 -14.987 1.00 60.22 70 ARG A O 1
ATOM 560 N N . PRO A 1 71 ? 34.540 -19.240 -16.629 1.00 61.56 71 PRO A N 1
ATOM 561 C CA . PRO A 1 71 ? 34.480 -20.365 -15.694 1.00 61.56 71 PRO A CA 1
ATOM 562 C C . PRO A 1 71 ? 35.776 -20.444 -14.871 1.00 61.56 71 PRO A C 1
ATOM 564 O O . PRO A 1 71 ? 36.875 -20.395 -15.433 1.00 61.56 71 PRO A O 1
ATOM 567 N N . ARG A 1 72 ? 35.657 -20.561 -13.539 1.00 63.19 72 ARG A N 1
ATOM 568 C CA . ARG A 1 72 ? 36.803 -20.902 -12.684 1.00 63.19 72 ARG A CA 1
ATOM 569 C C . ARG A 1 72 ? 37.315 -22.267 -13.136 1.00 63.19 72 ARG A C 1
ATOM 571 O O . ARG A 1 72 ? 36.564 -23.238 -13.106 1.00 63.19 72 ARG A O 1
ATOM 578 N N . LYS A 1 73 ? 38.583 -22.336 -13.552 1.00 58.12 73 LYS A N 1
ATOM 579 C CA . LYS A 1 73 ? 39.277 -23.618 -13.697 1.00 58.12 73 LYS A CA 1
ATOM 580 C C . LYS A 1 73 ? 39.331 -24.258 -12.312 1.00 58.12 73 LYS A C 1
ATOM 582 O O . LYS A 1 73 ? 39.907 -23.673 -11.400 1.00 58.12 73 LYS A O 1
ATOM 587 N N . ILE A 1 74 ? 38.707 -25.419 -12.173 1.00 63.16 74 ILE A N 1
ATOM 588 C CA . ILE A 1 74 ? 38.964 -26.323 -11.056 1.00 63.16 74 ILE A CA 1
ATOM 589 C C . ILE A 1 74 ? 40.264 -27.036 -11.438 1.00 63.16 74 ILE A C 1
ATOM 591 O O . ILE A 1 74 ? 40.280 -27.771 -12.426 1.00 63.16 74 ILE A O 1
ATOM 595 N N . SER A 1 75 ? 41.358 -26.699 -10.751 1.00 61.16 75 SER A N 1
ATOM 596 C CA . SER A 1 75 ? 42.599 -27.482 -10.756 1.00 61.16 75 SER A CA 1
ATOM 597 C C . SER A 1 75 ? 42.564 -28.481 -9.617 1.00 61.16 75 SER A C 1
ATOM 599 O O . SER A 1 75 ? 42.175 -28.026 -8.515 1.00 61.16 75 SER A O 1
#

Sequence (75 aa):
MLFEWHASRAATCFDSMLPDYAGLLQTDGYGAYPAWLNDKKHAEEKAAIIHAACWAHARRKFKEVPPATRPRKIS

InterPro domains:
  IPR004291 Transposase IS66, central domain [PF03050] (2-67)
  IPR052344 Transposase-related protein [PTHR33678] (2-69)

Secondary structure (DSSP, 8-state):
------S---GGGHHHHSTT--EEEEE---THHHHHHTSGGGHHHHHHEEEEE-HHHHHTT---PPP---PPP--

Radius of gyration: 19.09 Å; chains: 1; bounding box: 57×44×32 Å

Organism: NCBI:txid2750658

pLDDT: mean 87.07, std 13.3, range [53.16, 97.81]